Protein AF-A0A703WQ51-F1 (afdb_monomer)

Foldseek 3Di:
DADPPWDFDADPVGTQATNPNPGGDPVQDDDPPDPDHDDDQDDDPVDDVVVSVVVVVVVVVVVCVVPPPDDDDDDDPDD

Solvent-accessible surface area (backbone atoms only — not comparable to full-atom values): 5512 Å² total; per-residue (Å²): 132,85,60,92,92,57,49,64,41,66,60,98,92,42,75,42,23,38,64,51,95,72,45,72,36,79,90,76,58,87,54,95,84,61,91,78,86,86,84,86,87,83,80,57,90,90,51,59,68,65,58,55,50,50,53,51,49,53,51,54,56,51,46,36,73,77,40,76,86,68,84,87,85,87,80,91,80,89,128

pLDDT: mean 91.79, std 5.32, range [57.28, 98.0]

Sequence (79 aa):
SPEPGEVIWRDDRGVTCRRWNWRQGVRTRLSASDKAMWFILESLPEMPVDELYAAGNMLTDGLEKMMPGLRFESTLMGV

Secondary structure (DSSP, 8-state):
-PPTT--EEEETTEEEEETGGGEE-GGG---TT-S---------TTS-HHHHHHHHHHHHHHHHHHSTT----------

Structure (mmCIF, N/CA/C/O backbone):
data_AF-A0A703WQ51-F1
#
_entry.id   AF-A0A703WQ51-F1
#
loop_
_atom_site.group_PDB
_atom_site.id
_atom_site.type_symbol
_atom_site.label_atom_id
_atom_site.label_alt_id
_atom_site.label_comp_id
_atom_site.label_asym_id
_atom_site.label_entity_id
_atom_site.label_seq_id
_atom_site.pdbx_PDB_ins_code
_atom_site.Cartn_x
_atom_site.Cartn_y
_atom_site.Cartn_z
_atom_site.occupancy
_atom_site.B_iso_or_equiv
_atom_site.auth_seq_id
_atom_site.auth_comp_id
_atom_site.auth_asym_id
_atom_site.auth_atom_id
_atom_site.pdbx_PDB_model_num
ATOM 1 N N . SER A 1 1 ? -8.156 -9.793 -19.255 1.00 81.88 1 SER A N 1
ATOM 2 C CA . SER A 1 1 ? -6.915 -10.032 -18.493 1.00 81.88 1 SER A CA 1
ATOM 3 C C . SER A 1 1 ? -5.994 -8.821 -18.623 1.00 81.88 1 SER A C 1
ATOM 5 O O . SER A 1 1 ? -6.297 -7.985 -19.469 1.00 81.88 1 SER A O 1
ATOM 7 N N . PRO A 1 2 ? -4.975 -8.644 -17.763 1.00 90.62 2 PRO A N 1
ATOM 8 C CA . PRO A 1 2 ? -3.965 -7.589 -17.920 1.00 90.62 2 PRO A CA 1
ATOM 9 C C . PRO A 1 2 ? -3.215 -7.715 -19.249 1.00 90.62 2 PRO A C 1
ATOM 11 O O . PRO A 1 2 ? -3.053 -8.831 -19.742 1.00 90.62 2 PRO A O 1
ATOM 14 N N . GLU A 1 3 ? -2.762 -6.592 -19.802 1.00 92.94 3 GLU A N 1
ATOM 15 C CA . GLU A 1 3 ? -1.872 -6.597 -20.970 1.00 92.94 3 GLU A CA 1
ATOM 16 C C . GLU A 1 3 ? -0.448 -7.015 -20.554 1.00 92.94 3 GLU A C 1
ATOM 18 O O . GLU A 1 3 ? -0.056 -6.763 -19.408 1.00 92.94 3 GLU A O 1
ATOM 23 N N . PRO A 1 4 ? 0.358 -7.624 -21.444 1.00 94.12 4 PRO A N 1
ATOM 24 C CA . PRO A 1 4 ? 1.766 -7.897 -21.163 1.00 94.12 4 PRO A CA 1
ATOM 25 C C . PRO A 1 4 ? 2.521 -6.628 -20.734 1.00 94.12 4 PRO A C 1
ATOM 27 O O . PRO A 1 4 ? 2.406 -5.586 -21.374 1.00 94.12 4 PRO A O 1
ATOM 30 N N . GLY A 1 5 ? 3.288 -6.716 -19.643 1.00 92.19 5 GLY A N 1
ATOM 31 C CA . GLY A 1 5 ? 4.034 -5.584 -19.075 1.00 92.19 5 GLY A CA 1
ATOM 32 C C . GLY A 1 5 ? 3.206 -4.622 -18.213 1.00 92.19 5 GLY A C 1
ATOM 33 O O . GLY A 1 5 ? 3.763 -3.682 -17.653 1.00 92.19 5 GLY A O 1
ATOM 34 N N . GLU A 1 6 ? 1.896 -4.838 -18.067 1.00 92.75 6 GLU A N 1
ATOM 35 C CA . GLU A 1 6 ? 1.074 -4.019 -17.178 1.00 92.75 6 GLU A CA 1
ATOM 36 C C . GLU A 1 6 ? 1.368 -4.325 -15.699 1.00 92.75 6 GLU A C 1
ATOM 38 O O . GLU A 1 6 ? 1.263 -5.470 -15.259 1.00 92.75 6 GLU A O 1
ATOM 43 N N . VAL A 1 7 ? 1.673 -3.286 -14.915 1.00 90.19 7 VAL A N 1
ATOM 44 C CA . VAL A 1 7 ? 1.806 -3.397 -13.454 1.00 90.19 7 VAL A CA 1
ATOM 45 C C . VAL A 1 7 ? 0.422 -3.557 -12.830 1.00 90.19 7 VAL A C 1
ATOM 47 O O . VAL A 1 7 ? -0.483 -2.743 -13.061 1.00 90.19 7 VAL A O 1
ATOM 50 N N . ILE A 1 8 ? 0.256 -4.622 -12.048 1.00 92.62 8 ILE A N 1
ATOM 51 C CA . ILE A 1 8 ? -1.001 -4.985 -11.398 1.00 92.62 8 ILE A CA 1
ATOM 52 C C . ILE A 1 8 ? -0.786 -5.330 -9.928 1.00 92.62 8 ILE A C 1
ATOM 54 O O . ILE A 1 8 ? 0.253 -5.859 -9.541 1.00 92.62 8 ILE A O 1
ATOM 58 N N . TRP A 1 9 ? -1.850 -5.162 -9.153 1.00 90.62 9 TRP A N 1
ATOM 59 C CA . TRP A 1 9 ? -1.998 -5.783 -7.844 1.00 90.62 9 TRP A CA 1
ATOM 60 C C . TRP A 1 9 ? -2.909 -7.002 -7.979 1.00 90.62 9 TRP A C 1
ATOM 62 O O . TRP A 1 9 ? -3.933 -6.946 -8.672 1.00 90.62 9 TRP A O 1
ATOM 72 N N . ARG A 1 10 ? -2.543 -8.123 -7.349 1.00 92.81 10 ARG A N 1
ATOM 73 C CA . ARG A 1 10 ? -3.357 -9.345 -7.340 1.00 92.81 10 ARG A CA 1
ATOM 74 C C . ARG A 1 10 ? -3.303 -10.055 -5.997 1.00 92.81 10 ARG A C 1
ATOM 76 O O . ARG A 1 10 ? -2.314 -9.962 -5.281 1.00 92.81 10 ARG A O 1
ATOM 83 N N . ASP A 1 11 ? -4.336 -10.837 -5.736 1.00 92.56 11 ASP A N 1
ATOM 84 C CA . ASP A 1 11 ? -4.319 -11.923 -4.760 1.00 92.56 11 ASP A CA 1
ATOM 85 C C . ASP A 1 11 ? -4.493 -13.272 -5.490 1.00 92.56 11 ASP A C 1
ATOM 87 O O . ASP A 1 11 ? -4.402 -13.354 -6.725 1.00 92.56 11 ASP A O 1
ATOM 91 N N . ASP A 1 12 ? -4.748 -14.342 -4.741 1.00 95.12 12 ASP A N 1
ATOM 92 C CA . ASP A 1 12 ? -4.991 -15.681 -5.295 1.00 95.12 12 ASP A CA 1
ATOM 93 C C . ASP A 1 12 ? -6.312 -15.793 -6.070 1.00 95.12 12 ASP A C 1
ATOM 95 O O . ASP A 1 12 ? -6.503 -16.719 -6.855 1.00 95.12 12 ASP A O 1
ATOM 99 N N . ARG A 1 13 ? -7.230 -14.837 -5.887 1.00 94.12 13 ARG A N 1
ATOM 100 C CA . ARG A 1 13 ? -8.536 -14.792 -6.562 1.00 94.12 13 ARG A CA 1
ATOM 101 C C . ARG A 1 13 ? -8.492 -13.962 -7.841 1.00 94.12 13 ARG A C 1
ATOM 103 O O . ARG A 1 13 ? -9.410 -14.055 -8.654 1.00 94.12 13 ARG A O 1
ATOM 110 N N . GLY A 1 14 ? -7.461 -13.137 -8.019 1.00 92.88 14 GLY A N 1
ATOM 111 C CA . GLY A 1 14 ? -7.181 -12.417 -9.255 1.00 92.88 14 GLY A CA 1
ATOM 112 C C . GLY A 1 14 ? -6.772 -10.963 -9.042 1.00 92.88 14 GLY A C 1
ATOM 113 O O . GLY A 1 14 ? -6.389 -10.539 -7.955 1.00 92.88 14 GLY A O 1
ATOM 114 N N . VAL A 1 15 ? -6.857 -10.189 -10.121 1.00 93.44 15 VAL A N 1
ATOM 115 C CA . VAL A 1 15 ? -6.432 -8.784 -10.158 1.00 93.44 15 VAL A CA 1
ATOM 116 C C . VAL A 1 15 ? -7.332 -7.921 -9.273 1.00 93.44 15 VAL A C 1
ATOM 118 O O . VAL A 1 15 ? -8.557 -7.946 -9.407 1.00 93.44 15 VAL A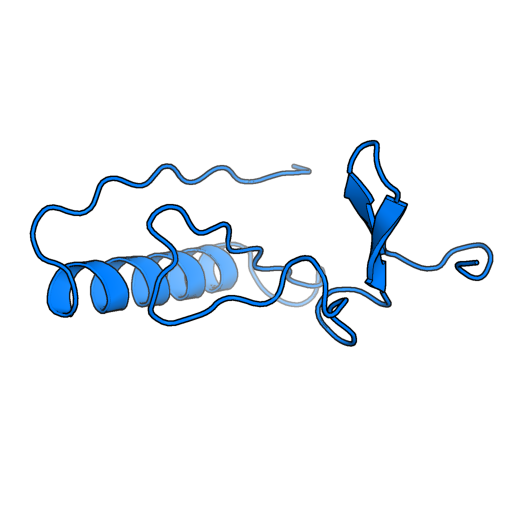 O 1
ATOM 121 N N . THR A 1 16 ? -6.720 -7.141 -8.389 1.00 92.94 16 THR A N 1
ATOM 122 C CA . THR A 1 16 ? -7.384 -6.195 -7.483 1.00 92.94 16 THR A CA 1
ATOM 123 C C . THR A 1 16 ? -7.208 -4.754 -7.942 1.00 92.94 16 THR A C 1
ATOM 125 O O . THR A 1 16 ? -8.083 -3.932 -7.681 1.00 92.94 16 THR A O 1
ATOM 128 N N . CYS A 1 17 ? -6.130 -4.445 -8.664 1.00 92.69 17 CYS A N 1
ATOM 129 C CA . CYS A 1 17 ? -5.881 -3.128 -9.238 1.00 92.69 17 CYS A CA 1
ATOM 130 C C . CYS A 1 17 ? -5.011 -3.242 -10.499 1.00 92.69 17 CYS A C 1
ATOM 132 O O . CYS A 1 17 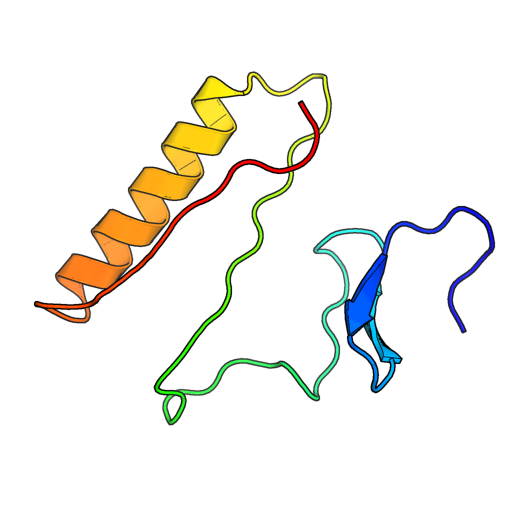? -4.204 -4.166 -10.623 1.00 92.69 17 CYS A O 1
ATOM 134 N N . ARG A 1 18 ? -5.203 -2.333 -11.458 1.00 92.44 18 ARG A N 1
ATOM 135 C CA . ARG A 1 18 ? -4.499 -2.320 -12.747 1.00 92.44 18 ARG A CA 1
ATOM 136 C C . ARG A 1 18 ? -3.860 -0.970 -13.012 1.00 92.44 18 ARG A C 1
ATOM 138 O O . ARG A 1 18 ? -4.496 0.056 -12.765 1.00 92.44 18 ARG A O 1
ATOM 145 N N . ARG A 1 19 ? -2.710 -1.008 -13.696 1.00 90.12 19 ARG A N 1
ATOM 146 C CA . ARG A 1 19 ? -1.928 0.170 -14.093 1.00 90.12 19 ARG A CA 1
ATOM 147 C C . ARG A 1 19 ? -1.573 0.980 -12.857 1.00 90.12 19 ARG A C 1
ATOM 149 O O . ARG A 1 19 ? -1.964 2.142 -12.764 1.00 90.12 19 ARG A O 1
ATOM 156 N N . TRP A 1 20 ? -0.876 0.331 -11.921 1.00 86.69 20 TRP A N 1
ATOM 157 C CA . TRP A 1 20 ? -0.615 0.887 -10.589 1.00 86.69 20 TRP A CA 1
ATOM 158 C C . TRP A 1 20 ? -1.943 1.154 -9.862 1.00 86.69 20 TRP A C 1
ATOM 160 O O . TRP A 1 20 ? -2.931 0.463 -10.115 1.00 86.69 20 TRP A O 1
ATOM 170 N N . ASN A 1 21 ? -2.006 2.180 -9.021 1.00 85.56 21 ASN A N 1
ATOM 171 C CA . ASN A 1 21 ? -3.208 2.643 -8.319 1.00 85.56 21 ASN A CA 1
ATOM 172 C C . ASN A 1 21 ? -4.298 3.329 -9.192 1.00 85.56 21 ASN A C 1
ATOM 174 O O . ASN A 1 21 ? -5.178 4.002 -8.658 1.00 85.56 21 ASN A O 1
ATOM 178 N N . TRP A 1 22 ? -4.293 3.179 -10.526 1.00 84.69 22 TRP A N 1
ATOM 179 C CA . TRP A 1 22 ? -5.227 3.885 -11.427 1.00 84.69 22 TRP A CA 1
ATOM 180 C C . TRP A 1 22 ? -6.647 3.289 -11.481 1.00 84.69 22 TRP A C 1
ATOM 182 O O . TRP A 1 22 ? -7.634 4.023 -11.556 1.00 84.69 22 TRP A O 1
ATOM 192 N N . ARG A 1 23 ? -6.786 1.955 -11.508 1.00 84.75 23 ARG A N 1
ATOM 193 C CA . ARG A 1 23 ? -8.089 1.266 -11.641 1.00 84.75 23 ARG A CA 1
ATOM 194 C C . ARG A 1 23 ? -8.233 0.140 -10.623 1.00 84.75 23 ARG A C 1
ATOM 196 O O . ARG A 1 23 ? -7.888 -1.005 -10.917 1.00 84.75 23 ARG A O 1
ATOM 203 N N . GLN A 1 24 ? -8.822 0.456 -9.471 1.00 87.38 24 GLN A N 1
ATOM 204 C CA . GLN A 1 24 ? -9.152 -0.526 -8.439 1.00 87.38 24 GLN A CA 1
ATOM 205 C C . GLN A 1 24 ? -10.420 -1.322 -8.786 1.00 87.38 24 GLN A C 1
ATOM 207 O O . GLN A 1 24 ? -11.431 -0.783 -9.247 1.00 87.38 24 GLN A O 1
ATOM 212 N N . GLY A 1 25 ? -10.366 -2.630 -8.554 1.00 89.19 25 GLY A N 1
ATOM 213 C CA . GLY A 1 25 ? -11.485 -3.544 -8.713 1.00 89.19 25 GLY A CA 1
ATOM 214 C C . GLY A 1 25 ? -12.539 -3.354 -7.623 1.00 89.19 25 GLY A C 1
ATOM 215 O O . GLY A 1 25 ? -12.236 -3.094 -6.464 1.00 89.19 25 GLY A O 1
ATOM 216 N N . VAL A 1 26 ? -13.807 -3.550 -7.982 1.00 91.12 26 VAL A N 1
ATOM 217 C CA . VAL A 1 26 ? -14.945 -3.375 -7.059 1.00 91.12 26 VAL A CA 1
ATOM 218 C C . VAL A 1 26 ? -14.921 -4.332 -5.864 1.00 91.12 26 VAL A C 1
ATOM 220 O O . VAL A 1 26 ? -15.440 -3.995 -4.808 1.00 91.12 26 VAL A O 1
ATOM 223 N N . ARG A 1 27 ? -14.305 -5.513 -6.018 1.00 91.81 27 ARG A N 1
ATOM 224 C CA . ARG A 1 27 ? -14.245 -6.559 -4.985 1.00 91.81 27 ARG A CA 1
ATOM 225 C C . ARG A 1 27 ? -13.458 -6.131 -3.745 1.00 91.81 27 ARG A C 1
ATOM 227 O O . ARG A 1 27 ? -13.771 -6.601 -2.661 1.00 91.81 27 ARG A O 1
ATOM 234 N N . THR A 1 28 ? -12.434 -5.296 -3.911 1.00 91.88 28 THR A N 1
ATOM 235 C CA . THR A 1 28 ? -11.562 -4.826 -2.820 1.00 91.88 28 THR A CA 1
ATOM 236 C C . THR A 1 28 ? -11.825 -3.367 -2.466 1.00 91.88 28 THR A C 1
ATOM 238 O O . THR A 1 28 ? -10.983 -2.715 -1.853 1.00 91.88 28 THR A O 1
ATOM 241 N N . ARG A 1 29 ? -12.973 -2.824 -2.885 1.00 90.94 29 ARG A N 1
ATOM 242 C CA . ARG A 1 29 ? -13.379 -1.463 -2.546 1.00 90.94 29 ARG A CA 1
ATOM 243 C C . ARG A 1 29 ? -13.649 -1.369 -1.045 1.00 90.94 29 ARG A C 1
ATOM 245 O O . ARG A 1 29 ? -14.418 -2.165 -0.519 1.00 90.94 29 ARG A O 1
ATOM 252 N N . LEU A 1 30 ? -13.079 -0.348 -0.413 1.00 91.00 30 LEU A N 1
ATOM 253 C CA . LEU A 1 30 ? -13.350 -0.024 0.984 1.00 91.00 30 LEU A CA 1
ATOM 254 C C . LEU A 1 30 ? -14.765 0.540 1.170 1.00 91.00 30 LEU A C 1
ATOM 256 O O . LEU A 1 30 ? -15.303 1.253 0.319 1.00 91.00 30 LEU A O 1
ATOM 260 N N . SER A 1 31 ? -15.340 0.249 2.323 1.00 91.00 31 SER A N 1
ATOM 261 C CA . SER A 1 31 ? -16.655 0.659 2.784 1.00 91.00 31 SER A CA 1
ATOM 262 C C . SER A 1 31 ? -16.591 1.064 4.257 1.00 91.00 31 SER A C 1
ATOM 264 O O . SER A 1 31 ? -15.685 0.676 4.992 1.00 91.00 31 SER A O 1
ATOM 266 N N . ALA A 1 32 ? -17.596 1.803 4.726 1.00 89.06 32 ALA A N 1
ATOM 267 C CA . ALA A 1 32 ? -17.672 2.216 6.129 1.00 89.06 32 ALA A CA 1
ATOM 268 C C . ALA A 1 32 ? -17.819 1.038 7.118 1.00 89.06 32 ALA A C 1
ATOM 270 O O . ALA A 1 32 ? -17.617 1.207 8.320 1.00 89.06 32 ALA A O 1
ATOM 271 N N . SER A 1 33 ? -18.194 -0.150 6.634 1.00 90.44 33 SER A N 1
ATOM 272 C CA . SER A 1 33 ? -18.29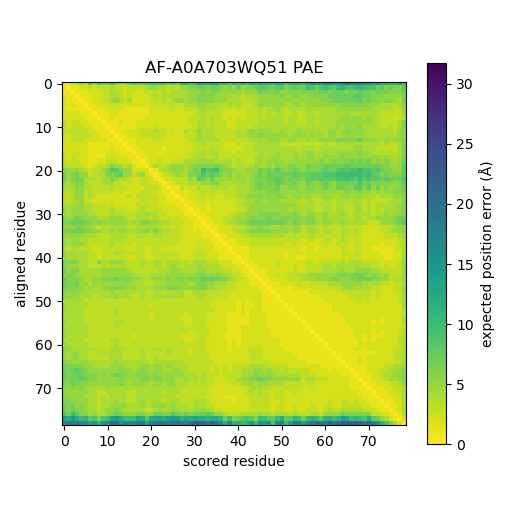6 -1.356 7.460 1.00 90.44 33 SER A CA 1
ATOM 273 C C . SER A 1 33 ? -16.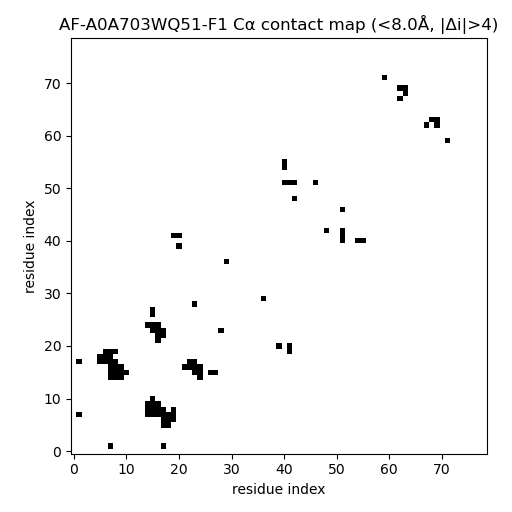968 -2.085 7.655 1.00 90.44 33 SER A C 1
ATOM 275 O O . SER A 1 33 ? -16.880 -2.912 8.566 1.00 90.44 33 SER A O 1
ATOM 277 N N . ASP A 1 34 ? -15.949 -1.798 6.841 1.00 91.44 34 ASP A N 1
ATOM 278 C CA . ASP A 1 34 ? -14.685 -2.527 6.894 1.00 91.44 34 ASP A CA 1
ATOM 279 C C . ASP A 1 34 ? -13.921 -2.251 8.192 1.00 91.44 34 ASP A C 1
ATOM 281 O O . ASP A 1 34 ? -13.878 -1.133 8.706 1.00 91.44 34 ASP A O 1
ATOM 285 N N . LYS A 1 35 ? -13.333 -3.313 8.752 1.00 90.06 35 LYS A N 1
ATOM 286 C CA . LYS A 1 35 ? -12.582 -3.276 10.021 1.00 90.06 35 LYS A CA 1
ATOM 287 C C . LYS A 1 35 ? -11.081 -3.458 9.842 1.00 90.06 35 LYS A C 1
ATOM 289 O O . LYS A 1 35 ? -10.322 -3.167 10.758 1.00 90.06 35 LYS A O 1
ATOM 294 N N . ALA A 1 36 ? -10.672 -3.935 8.674 1.00 92.38 36 ALA A N 1
ATOM 295 C CA . ALA A 1 36 ? -9.286 -4.088 8.276 1.00 92.38 36 ALA A CA 1
ATOM 296 C C . ALA A 1 36 ? -9.140 -3.512 6.870 1.00 92.38 36 ALA A C 1
ATOM 298 O O . ALA A 1 36 ? -9.951 -3.797 5.989 1.00 92.38 36 ALA A O 1
ATOM 299 N N . MET A 1 37 ? -8.129 -2.673 6.683 1.00 91.94 37 MET A N 1
ATOM 300 C CA . MET A 1 37 ? -7.883 -1.948 5.443 1.00 91.94 37 MET A CA 1
ATOM 301 C C . MET A 1 37 ? -6.432 -2.156 5.044 1.00 91.94 37 MET A C 1
ATOM 303 O O . MET A 1 37 ? -5.556 -2.231 5.903 1.00 91.94 37 MET A O 1
ATOM 307 N N . TRP A 1 38 ? -6.186 -2.231 3.740 1.00 90.88 38 TRP A N 1
ATOM 308 C CA . TRP A 1 38 ? -4.841 -2.295 3.195 1.00 90.88 38 TRP A CA 1
ATOM 309 C C . TRP A 1 38 ? -4.656 -1.149 2.210 1.00 90.88 38 TRP A C 1
ATOM 311 O O . TRP A 1 38 ? -5.455 -0.984 1.286 1.00 90.88 38 TRP A O 1
ATOM 321 N N . PHE A 1 39 ? -3.627 -0.344 2.449 1.00 92.25 39 PHE A N 1
ATOM 322 C CA . PHE A 1 39 ? -3.271 0.801 1.625 1.00 92.25 39 PHE A CA 1
ATOM 323 C C . PHE A 1 39 ? -1.931 0.523 0.962 1.00 92.25 39 PHE A C 1
ATOM 325 O O . PHE A 1 39 ? -1.016 0.004 1.599 1.00 92.25 39 PHE A O 1
ATOM 332 N N . ILE A 1 40 ? -1.827 0.878 -0.314 1.00 91.06 40 ILE A N 1
ATOM 333 C CA . ILE A 1 40 ? -0.605 0.734 -1.094 1.00 91.06 40 ILE A CA 1
ATOM 334 C C . ILE A 1 40 ? -0.265 2.109 -1.643 1.00 91.06 40 ILE A C 1
ATOM 336 O O . ILE A 1 40 ? -1.039 2.691 -2.404 1.00 91.06 40 ILE A O 1
ATOM 340 N N . LEU A 1 41 ? 0.883 2.632 -1.230 1.00 92.06 41 LEU A N 1
ATOM 341 C CA . LEU A 1 41 ? 1.455 3.841 -1.795 1.00 92.06 41 LEU A CA 1
ATOM 342 C C . LEU A 1 41 ? 2.598 3.418 -2.711 1.00 92.06 41 LEU A C 1
ATOM 344 O O . LEU A 1 41 ? 3.410 2.568 -2.355 1.00 92.06 41 LEU A O 1
ATOM 348 N N . GLU A 1 42 ? 2.632 4.005 -3.897 1.00 89.31 42 GLU A N 1
ATOM 349 C CA . GLU A 1 42 ? 3.605 3.692 -4.934 1.00 89.31 42 GLU A CA 1
ATOM 350 C C . GLU A 1 42 ? 4.243 5.002 -5.388 1.00 89.31 42 GLU A C 1
ATOM 352 O O . GLU A 1 42 ? 3.545 6.007 -5.554 1.00 89.31 42 GLU A O 1
ATOM 357 N N . SER A 1 43 ? 5.554 4.986 -5.603 1.00 89.94 43 SER A N 1
ATOM 358 C CA . SER A 1 43 ? 6.296 6.094 -6.194 1.00 89.94 43 SER A CA 1
ATOM 359 C C . SER A 1 43 ? 7.080 5.612 -7.413 1.00 89.94 43 SER A C 1
ATOM 361 O O . SER A 1 43 ? 7.424 4.435 -7.534 1.00 89.94 43 SER A O 1
ATOM 363 N N . LEU A 1 44 ? 7.339 6.531 -8.341 1.00 88.88 44 LEU A N 1
ATOM 364 C CA . LEU A 1 44 ? 8.280 6.312 -9.439 1.00 88.88 44 LEU A CA 1
ATOM 365 C C . LEU A 1 44 ? 9.687 6.765 -9.012 1.00 88.88 44 LEU A C 1
ATOM 367 O O . LEU A 1 44 ? 9.789 7.555 -8.072 1.00 88.88 44 LEU A O 1
ATOM 371 N N . PRO A 1 45 ? 10.762 6.302 -9.680 1.00 89.69 45 PRO A N 1
ATOM 372 C CA . PRO A 1 45 ? 12.142 6.609 -9.291 1.00 89.69 45 PRO A CA 1
ATOM 373 C C . PRO A 1 45 ? 12.465 8.104 -9.157 1.00 89.69 45 PRO A C 1
ATOM 375 O O . PRO A 1 45 ? 13.352 8.476 -8.395 1.00 89.69 45 PRO A O 1
ATOM 378 N N . GLU A 1 46 ? 11.757 8.968 -9.883 1.00 93.38 46 GLU A N 1
ATOM 379 C CA . GLU A 1 46 ? 11.922 10.422 -9.823 1.00 93.38 46 GLU A CA 1
ATOM 380 C C . GLU A 1 46 ? 11.438 11.034 -8.497 1.00 93.38 46 GLU A C 1
ATOM 382 O O . GLU A 1 46 ? 11.817 12.157 -8.166 1.00 93.38 46 GLU A O 1
ATOM 387 N N . MET A 1 47 ? 10.603 10.321 -7.740 1.00 93.38 47 MET A N 1
ATOM 388 C CA . MET A 1 47 ? 10.109 10.748 -6.436 1.00 93.38 47 MET A CA 1
ATOM 389 C C . MET A 1 47 ? 11.001 10.166 -5.326 1.00 93.38 47 MET A C 1
ATOM 391 O O . MET A 1 47 ? 11.104 8.941 -5.212 1.00 93.38 47 MET A O 1
ATOM 395 N N . PRO A 1 48 ? 11.618 11.011 -4.477 1.00 93.94 48 PRO A N 1
ATOM 396 C CA . PRO A 1 48 ? 12.444 10.543 -3.371 1.00 93.94 48 PRO A CA 1
ATOM 397 C C . PRO A 1 48 ? 11.679 9.605 -2.435 1.00 93.94 48 PRO A C 1
ATOM 399 O O . PRO A 1 48 ? 10.513 9.839 -2.117 1.00 93.94 48 PRO A O 1
ATOM 402 N N . VAL A 1 49 ? 12.358 8.570 -1.936 1.00 93.25 49 VAL A N 1
ATOM 403 C CA . VAL A 1 49 ? 11.752 7.600 -1.009 1.00 93.25 49 VAL A CA 1
ATOM 404 C C . VAL A 1 49 ? 11.241 8.264 0.277 1.00 93.25 49 VAL A C 1
ATOM 406 O O . VAL A 1 49 ? 10.216 7.855 0.815 1.00 93.25 49 VAL A O 1
ATOM 409 N N . ASP A 1 50 ? 11.887 9.338 0.732 1.00 95.19 50 ASP A N 1
ATOM 410 C CA . ASP A 1 50 ? 11.467 10.086 1.922 1.00 95.19 50 ASP A CA 1
ATOM 411 C C . ASP A 1 50 ? 10.091 10.744 1.746 1.00 95.19 50 ASP A C 1
ATOM 413 O O . ASP A 1 50 ? 9.312 10.800 2.695 1.00 95.19 50 ASP A O 1
ATOM 417 N N . GLU A 1 51 ? 9.742 11.168 0.528 1.00 96.31 51 GLU A N 1
ATOM 418 C CA . GLU A 1 51 ? 8.410 11.706 0.218 1.00 96.31 51 GLU A CA 1
ATOM 419 C C . GLU A 1 51 ? 7.343 10.601 0.248 1.00 96.31 51 GLU A C 1
ATOM 421 O O . GLU A 1 51 ? 6.209 10.827 0.676 1.00 96.31 51 GLU A O 1
ATOM 426 N N . LEU A 1 52 ? 7.701 9.373 -0.150 1.00 95.00 52 LEU A N 1
ATOM 427 C CA . LEU A 1 52 ? 6.812 8.214 -0.030 1.00 95.00 52 LEU A CA 1
ATOM 428 C C . LEU A 1 52 ? 6.555 7.880 1.448 1.00 95.00 52 LEU A C 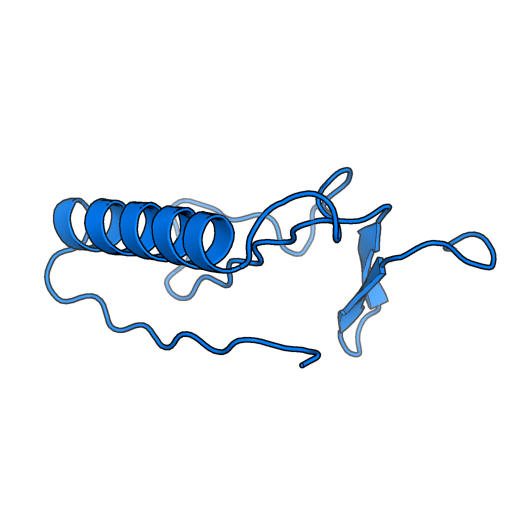1
ATOM 430 O O . LEU A 1 52 ? 5.409 7.643 1.839 1.00 95.00 52 LEU A O 1
ATOM 434 N N . TYR A 1 53 ? 7.599 7.921 2.283 1.00 95.50 53 TYR A N 1
ATOM 435 C CA . TYR A 1 53 ? 7.463 7.765 3.732 1.00 95.50 53 TYR A CA 1
ATOM 436 C C . TYR A 1 53 ? 6.630 8.883 4.358 1.00 95.50 53 TYR A C 1
ATOM 438 O O . TYR A 1 53 ? 5.758 8.602 5.180 1.00 95.50 53 TYR A O 1
ATOM 446 N N . ALA A 1 54 ? 6.846 10.135 3.952 1.00 97.12 54 ALA A N 1
ATOM 447 C CA . ALA A 1 54 ? 6.062 11.267 4.428 1.00 97.12 54 ALA A CA 1
ATOM 448 C C . ALA A 1 54 ? 4.570 11.088 4.107 1.00 97.12 54 ALA A C 1
ATOM 450 O O . ALA A 1 54 ? 3.729 11.247 4.993 1.00 97.12 54 ALA A O 1
ATOM 451 N N . ALA A 1 55 ? 4.236 10.667 2.883 1.00 96.69 55 ALA A N 1
ATOM 452 C CA . ALA A 1 55 ? 2.861 10.365 2.496 1.00 96.69 55 ALA A CA 1
ATOM 453 C C . ALA A 1 55 ? 2.256 9.214 3.324 1.00 96.69 55 ALA A C 1
ATOM 455 O O . ALA A 1 55 ? 1.102 9.299 3.752 1.00 96.69 55 ALA A O 1
ATOM 456 N N . GLY A 1 56 ? 3.040 8.166 3.598 1.00 95.88 56 GLY A N 1
ATOM 457 C CA . GLY A 1 56 ? 2.640 7.067 4.480 1.00 95.88 56 GLY A CA 1
ATOM 458 C C . GLY A 1 56 ? 2.327 7.537 5.903 1.00 95.88 56 GLY A C 1
ATOM 459 O O . GLY A 1 56 ? 1.263 7.218 6.430 1.00 95.88 56 GLY A O 1
ATOM 460 N N . ASN A 1 57 ? 3.200 8.364 6.483 1.00 96.75 57 ASN A N 1
ATOM 461 C CA . ASN A 1 57 ? 3.017 8.929 7.822 1.00 96.75 57 ASN A CA 1
ATOM 462 C C . ASN A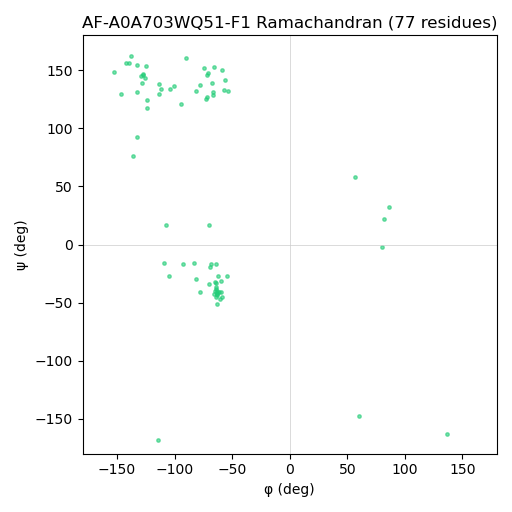 1 57 ? 1.780 9.834 7.891 1.00 96.75 57 ASN A C 1
ATOM 464 O O . ASN A 1 57 ? 0.980 9.732 8.817 1.00 96.75 57 ASN A O 1
ATOM 468 N N . MET A 1 58 ? 1.568 10.680 6.877 1.00 98.00 58 MET A N 1
ATOM 469 C CA . MET A 1 58 ? 0.379 11.534 6.801 1.00 98.00 58 MET A CA 1
ATOM 470 C C . MET A 1 58 ? -0.917 10.717 6.787 1.00 98.00 58 MET A C 1
ATOM 472 O O . MET A 1 58 ? -1.893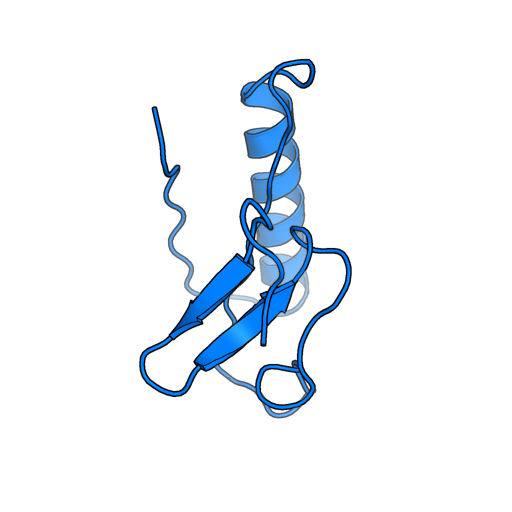 11.098 7.439 1.00 98.00 58 MET A O 1
ATOM 476 N N . LEU A 1 59 ? -0.937 9.595 6.060 1.00 96.75 59 LEU A N 1
ATOM 477 C CA . LEU A 1 59 ? -2.084 8.693 6.035 1.00 96.75 59 LEU A CA 1
ATOM 478 C C . LEU A 1 59 ? -2.335 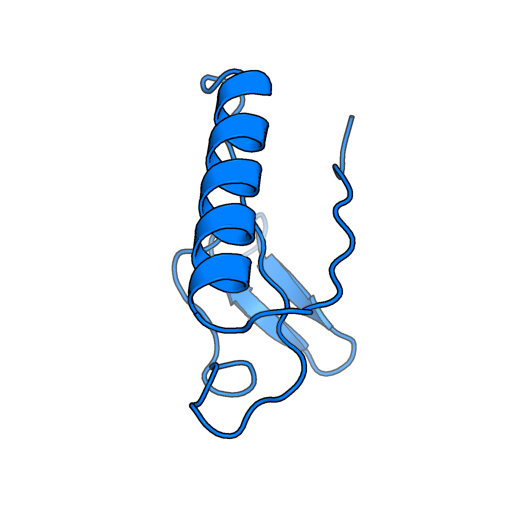8.087 7.420 1.00 96.75 59 LEU A C 1
ATOM 480 O O . LEU A 1 59 ? -3.461 8.158 7.915 1.00 96.75 59 LEU A O 1
ATOM 484 N N . THR A 1 60 ? -1.312 7.518 8.059 1.00 96.25 60 THR A N 1
ATOM 485 C CA . THR A 1 60 ? -1.463 6.857 9.365 1.00 96.25 60 THR A CA 1
ATOM 486 C C . THR A 1 60 ? -1.853 7.841 10.464 1.00 96.25 60 THR A C 1
ATOM 488 O O . THR A 1 60 ? -2.750 7.543 11.251 1.00 96.25 60 THR A O 1
ATOM 491 N N . ASP A 1 61 ? -1.283 9.049 10.462 1.00 96.56 61 ASP A N 1
ATOM 492 C CA . ASP A 1 61 ? -1.636 10.116 11.405 1.00 96.56 61 ASP A CA 1
ATOM 493 C C . ASP A 1 61 ? -3.092 10.563 11.241 1.00 96.56 61 ASP A C 1
ATOM 495 O O . ASP A 1 61 ? -3.793 10.843 12.217 1.00 96.56 61 ASP A O 1
ATOM 499 N N . GLY A 1 62 ? -3.561 10.658 9.994 1.00 96.62 62 GLY A N 1
ATOM 500 C CA . GLY A 1 62 ? -4.953 10.967 9.690 1.00 96.62 62 GLY A CA 1
ATOM 501 C C . GLY A 1 62 ? -5.895 9.874 10.190 1.00 96.62 62 GLY A C 1
ATOM 502 O O . GLY A 1 62 ? -6.911 10.175 10.820 1.00 96.62 62 GLY A O 1
ATOM 503 N N . LEU A 1 63 ? -5.547 8.609 9.945 1.00 94.44 63 LEU A N 1
ATOM 504 C CA . LEU A 1 63 ? -6.338 7.469 10.398 1.00 94.44 63 LEU A CA 1
ATOM 505 C C . LEU A 1 63 ? -6.408 7.401 11.928 1.00 94.44 63 LEU A C 1
ATOM 507 O O . LEU A 1 63 ? -7.502 7.200 12.444 1.00 94.44 63 LEU A O 1
ATOM 511 N N . GLU A 1 64 ? -5.310 7.642 12.652 1.00 95.69 64 GLU A N 1
ATOM 512 C CA . GLU A 1 64 ? -5.291 7.608 14.127 1.00 95.69 64 GLU A CA 1
ATOM 513 C C . GLU A 1 64 ? -6.184 8.696 14.727 1.00 95.69 64 GLU A C 1
ATOM 515 O O . GLU A 1 64 ? -6.927 8.452 15.676 1.00 95.69 64 GLU A O 1
ATOM 520 N N . LYS A 1 65 ? -6.208 9.888 14.120 1.00 96.31 65 LYS A N 1
ATOM 521 C CA . LYS A 1 65 ? -7.125 10.964 14.533 1.00 96.31 65 LYS A CA 1
ATOM 522 C C . LYS A 1 65 ? -8.596 10.590 14.334 1.00 96.31 65 LYS A C 1
ATOM 524 O O . LYS A 1 65 ? -9.437 10.993 15.133 1.00 96.31 65 LYS A O 1
ATOM 529 N N . MET A 1 66 ? -8.915 9.861 13.264 1.00 92.94 66 MET A N 1
ATOM 530 C CA . MET A 1 66 ? -10.287 9.438 12.952 1.00 92.94 66 MET A CA 1
ATOM 531 C C . MET A 1 66 ? -10.717 8.190 13.731 1.00 92.94 66 MET A C 1
ATOM 533 O O . MET A 1 66 ? -11.904 8.014 14.003 1.00 92.94 66 MET A O 1
ATOM 537 N N . MET A 1 67 ? -9.769 7.319 14.076 1.00 92.38 67 MET A N 1
ATOM 538 C CA . MET A 1 67 ? -9.989 6.032 14.731 1.00 92.38 67 MET A CA 1
ATOM 539 C C . MET A 1 67 ? -8.958 5.833 15.853 1.00 92.38 67 MET A C 1
ATOM 541 O O . MET A 1 67 ? -8.015 5.064 15.673 1.00 92.38 67 MET A O 1
ATOM 545 N N . PRO A 1 68 ? -9.122 6.503 17.009 1.00 94.31 68 PRO A N 1
ATOM 546 C CA . PRO A 1 68 ? -8.150 6.419 18.094 1.00 94.31 68 PRO A CA 1
ATOM 547 C C . PRO A 1 68 ? -7.908 4.980 18.563 1.00 94.31 68 PRO A C 1
ATOM 549 O O . PRO A 1 68 ? -8.858 4.232 18.816 1.00 94.31 68 PRO A O 1
ATOM 552 N N . GLY A 1 69 ? -6.636 4.611 18.719 1.00 92.75 69 GLY A N 1
ATOM 553 C CA . GLY A 1 69 ? -6.217 3.264 19.103 1.00 92.75 69 GLY A CA 1
ATOM 554 C C . GLY A 1 69 ? -6.178 2.269 17.943 1.00 92.75 69 GLY A C 1
ATOM 555 O O . GLY A 1 69 ? -6.258 1.055 18.184 1.00 92.75 69 GLY A O 1
ATOM 556 N N . LEU A 1 70 ? -6.077 2.740 16.694 1.00 94.50 70 LEU A N 1
ATOM 557 C CA . LEU A 1 70 ? -5.897 1.834 15.568 1.00 94.50 70 LEU A CA 1
ATOM 558 C C . LEU A 1 70 ? -4.542 1.133 15.666 1.00 94.50 70 LEU A C 1
ATOM 560 O O . LEU A 1 70 ? -3.572 1.627 16.235 1.00 94.50 70 LEU A O 1
ATOM 564 N N . ARG A 1 71 ? -4.479 -0.063 15.088 1.00 95.50 71 ARG A N 1
ATOM 565 C CA . ARG A 1 71 ? -3.234 -0.815 14.943 1.00 95.50 71 ARG A CA 1
ATOM 566 C C . ARG A 1 71 ? -2.907 -0.910 13.468 1.00 95.50 71 ARG A C 1
ATOM 568 O O . ARG A 1 71 ? -3.770 -1.287 12.678 1.00 95.50 71 ARG A O 1
ATOM 575 N N . PHE A 1 72 ? -1.679 -0.561 13.116 1.00 95.75 72 PHE A N 1
ATOM 576 C CA . PHE A 1 72 ? -1.189 -0.642 11.751 1.00 95.75 72 PHE A CA 1
ATOM 577 C C . PHE A 1 72 ? 0.247 -1.149 11.732 1.00 95.75 72 PHE A C 1
ATOM 579 O O . PHE A 1 72 ? 0.991 -1.007 12.701 1.00 95.75 72 PHE A O 1
ATOM 586 N N . GLU A 1 73 ? 0.618 -1.717 10.595 1.00 96.19 73 GLU A N 1
ATOM 587 C CA . GLU A 1 73 ? 1.983 -2.086 10.258 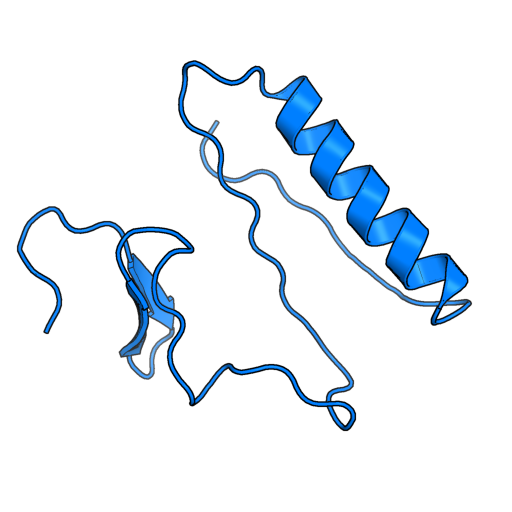1.00 96.19 73 GLU A CA 1
ATOM 588 C C . GLU A 1 73 ? 2.301 -1.468 8.897 1.00 96.19 73 GLU A C 1
ATOM 590 O O . GLU A 1 73 ? 1.422 -1.327 8.044 1.00 96.19 73 GLU A O 1
ATOM 595 N N . SER A 1 74 ? 3.555 -1.069 8.711 1.00 94.62 74 SER A N 1
ATOM 596 C CA . SER A 1 74 ? 4.057 -0.507 7.461 1.00 94.62 74 SER A CA 1
ATOM 597 C C . SER A 1 74 ? 5.280 -1.295 7.021 1.00 94.62 74 SER A C 1
ATOM 599 O O . SER A 1 74 ? 6.075 -1.750 7.844 1.00 94.62 74 SER A O 1
ATOM 601 N N . THR A 1 75 ? 5.421 -1.496 5.718 1.00 94.12 75 THR A N 1
ATOM 602 C CA . THR A 1 75 ? 6.557 -2.198 5.125 1.00 94.12 75 THR A CA 1
ATOM 603 C C . THR A 1 75 ? 6.856 -1.590 3.768 1.00 94.12 75 THR A C 1
ATOM 605 O O . THR A 1 75 ? 5.961 -1.445 2.936 1.00 94.12 75 THR A O 1
ATOM 608 N N . LEU A 1 76 ? 8.127 -1.255 3.547 1.00 91.81 76 LEU A N 1
ATOM 609 C CA . LEU A 1 76 ? 8.627 -0.889 2.231 1.00 91.81 76 LEU A CA 1
ATOM 610 C C . LEU A 1 76 ? 8.924 -2.165 1.438 1.00 91.81 76 LEU A C 1
ATOM 612 O O . LEU A 1 76 ? 9.578 -3.079 1.939 1.00 91.81 76 LEU A O 1
ATOM 616 N N . MET A 1 77 ? 8.456 -2.210 0.195 1.00 87.19 77 MET A N 1
ATOM 617 C CA . MET A 1 77 ? 8.659 -3.332 -0.717 1.00 87.19 77 MET A CA 1
ATOM 618 C C . MET A 1 77 ? 9.576 -2.897 -1.862 1.00 87.19 77 MET A C 1
ATOM 620 O O . MET A 1 77 ? 9.326 -1.862 -2.472 1.00 87.19 77 MET A O 1
ATOM 624 N N . GLY A 1 78 ? 10.581 -3.709 -2.203 1.00 76.25 78 GLY A N 1
ATOM 625 C CA . GLY A 1 78 ? 11.352 -3.531 -3.443 1.00 76.25 78 GLY A CA 1
ATOM 626 C C . GLY A 1 78 ? 12.546 -2.574 -3.380 1.00 76.25 78 GLY A C 1
ATOM 627 O O . GLY A 1 78 ? 12.852 -1.948 -4.393 1.00 76.25 78 GLY A O 1
ATOM 628 N N . VAL A 1 79 ? 13.220 -2.484 -2.229 1.00 57.28 79 VAL A N 1
ATOM 629 C CA . VAL A 1 79 ? 14.625 -2.030 -2.150 1.00 57.28 79 VAL A CA 1
ATOM 630 C C . VAL A 1 79 ? 15.592 -3.179 -2.400 1.00 57.28 79 VAL A C 1
ATOM 632 O O . VAL A 1 79 ? 15.282 -4.309 -1.956 1.00 57.28 79 VAL A O 1
#

Organism: Salmonella enterica (NCBI:txid28901)

Radius of gyration: 14.43 Å; Cα contacts (8 Å, |Δi|>4): 50; chains: 1; bounding box: 33×27×40 Å

Mean predicted aligned error: 3.73 Å